Protein AF-A0A7Y7UK75-F1 (afdb_monomer_lite)

Sequence (132 aa):
MENNIIELFKKRNNQVISIYQVSKNYINKSDEIFKEFFELKRKDFGENSFKIGLKDKINTYKKIHNEIDFIFNICEKNKKLTINPRYLYLKDSILEKSSKIGNRIEIYNKIKKEYKLYKKIANFSIIGFFYE

Secondary structure (DSSP, 8-state):
-HHHHHHHHHHHHHHHHHHHHHHTTTSTTHHHHHHHHHHHHHHHHHHHHTT--HHHHHHHHHHHHHHHHHHHHHHTT-HHHHT-HHHHHHHHHHHHHHHHHHHHHHHHHHHHHHHHHHHHHHHHHHHHHH--

Foldseek 3Di:
DQVVLLVLLVVLLVLVVVLLVLCVVQDPPSCVLCVVSVVLVVVSVVCVVVVHTNVVCVVSSVSNVVSVVSSVVRQVVGPVSCPDPSNVVSVVVSVVSVVVSVVVVVVVVVVVVVVVVVVVVVVVVVVVVVVD

Structure (mmCIF, N/CA/C/O backbone):
data_AF-A0A7Y7UK75-F1
#
_entry.id   AF-A0A7Y7UK75-F1
#
loop_
_atom_site.group_PDB
_atom_site.id
_atom_site.type_symbol
_atom_site.label_atom_id
_atom_site.label_alt_id
_atom_site.label_comp_id
_atom_site.label_asym_id
_atom_site.label_entity_id
_atom_site.label_seq_id
_atom_site.pdbx_PDB_ins_code
_atom_site.Cartn_x
_atom_site.Cartn_y
_atom_site.Cartn_z
_atom_site.occupancy
_atom_site.B_iso_or_equiv
_atom_site.auth_seq_id
_atom_site.auth_comp_id
_atom_site.auth_asym_id
_atom_site.auth_atom_id
_atom_site.pdbx_PDB_model_num
ATOM 1 N N . MET A 1 1 ? 1.869 0.764 -18.965 1.00 83.88 1 MET A N 1
ATOM 2 C CA . MET A 1 1 ? 2.044 -0.217 -17.866 1.00 83.88 1 MET A CA 1
ATOM 3 C C . MET A 1 1 ? 2.306 0.461 -16.525 1.00 83.88 1 MET A C 1
ATOM 5 O O . MET A 1 1 ? 1.575 0.185 -15.584 1.00 83.88 1 MET A O 1
ATOM 9 N N . GLU A 1 2 ? 3.283 1.369 -16.435 1.00 87.31 2 GLU A N 1
ATOM 10 C CA . GLU A 1 2 ? 3.613 2.086 -15.189 1.00 87.31 2 GLU A CA 1
ATOM 11 C C . GLU A 1 2 ? 2.426 2.855 -14.589 1.00 87.31 2 GLU A C 1
ATOM 13 O O . GLU A 1 2 ? 2.140 2.702 -13.405 1.00 87.31 2 GLU A O 1
ATOM 18 N N . ASN A 1 3 ? 1.663 3.581 -15.414 1.00 88.44 3 ASN A N 1
ATOM 19 C CA . ASN A 1 3 ? 0.461 4.299 -14.965 1.00 88.44 3 ASN A CA 1
ATOM 20 C C . ASN A 1 3 ? -0.573 3.377 -14.305 1.00 88.44 3 ASN A C 1
ATOM 22 O O . ASN A 1 3 ? -1.188 3.761 -13.317 1.00 88.44 3 ASN A O 1
ATOM 26 N N . ASN A 1 4 ? -0.718 2.137 -14.785 1.00 90.50 4 ASN A N 1
ATOM 27 C CA . ASN A 1 4 ? -1.642 1.173 -14.182 1.00 90.50 4 ASN A CA 1
ATOM 28 C C . ASN A 1 4 ? -1.166 0.747 -12.786 1.00 90.50 4 ASN A C 1
ATOM 30 O O . ASN A 1 4 ? -1.984 0.559 -11.891 1.00 90.50 4 ASN A O 1
ATOM 34 N N . ILE A 1 5 ? 0.150 0.605 -12.593 1.00 92.44 5 ILE A N 1
ATOM 35 C CA . ILE A 1 5 ? 0.745 0.288 -11.287 1.00 92.44 5 ILE A CA 1
ATOM 36 C C . ILE A 1 5 ? 0.530 1.461 -10.323 1.00 92.44 5 ILE A C 1
ATOM 38 O O . ILE A 1 5 ? 0.077 1.255 -9.200 1.00 92.44 5 ILE A O 1
ATOM 42 N N . ILE A 1 6 ? 0.786 2.688 -10.782 1.00 92.00 6 ILE A N 1
ATOM 43 C CA . ILE A 1 6 ? 0.565 3.920 -10.010 1.00 92.00 6 ILE A CA 1
ATOM 44 C C . ILE A 1 6 ? -0.910 4.050 -9.597 1.00 92.00 6 ILE A C 1
ATOM 46 O O . ILE A 1 6 ? -1.208 4.309 -8.434 1.00 92.00 6 ILE A O 1
ATOM 50 N N . GLU A 1 7 ? -1.848 3.815 -10.515 1.00 92.25 7 GLU A N 1
ATOM 51 C CA . GLU A 1 7 ? -3.284 3.855 -10.213 1.00 92.25 7 GLU A CA 1
ATOM 52 C C . GLU A 1 7 ? -3.703 2.799 -9.181 1.00 92.25 7 GLU A C 1
ATOM 54 O O . GLU A 1 7 ? -4.516 3.080 -8.298 1.00 92.25 7 GLU A O 1
ATOM 59 N N . LEU A 1 8 ? -3.121 1.596 -9.225 1.00 94.00 8 LEU A N 1
ATOM 60 C CA . LEU A 1 8 ? -3.364 0.581 -8.198 1.00 94.00 8 LEU A CA 1
ATOM 61 C C . LEU A 1 8 ? -2.857 1.032 -6.821 1.00 94.00 8 LEU A C 1
ATOM 63 O O . LEU A 1 8 ? -3.585 0.881 -5.836 1.00 94.00 8 LEU A O 1
ATOM 67 N N . PHE A 1 9 ? -1.663 1.634 -6.750 1.00 94.31 9 PHE A N 1
ATOM 68 C CA . PHE A 1 9 ? -1.143 2.220 -5.511 1.00 94.31 9 PHE A CA 1
ATOM 69 C C . PHE A 1 9 ? -2.079 3.295 -4.959 1.00 94.31 9 PHE A C 1
ATOM 71 O O . PHE A 1 9 ? -2.446 3.226 -3.787 1.00 94.31 9 PHE A O 1
ATOM 78 N N . LYS A 1 10 ? -2.538 4.235 -5.792 1.00 92.69 10 LYS A N 1
ATOM 79 C CA . LYS A 1 10 ? -3.480 5.286 -5.369 1.00 92.69 10 LYS A CA 1
ATOM 80 C C . LYS A 1 10 ? -4.772 4.703 -4.809 1.00 92.69 10 LYS A C 1
ATOM 82 O O . LYS A 1 10 ? -5.191 5.073 -3.712 1.00 92.69 10 LYS A O 1
ATOM 87 N N . LYS A 1 11 ? -5.389 3.762 -5.534 1.00 93.88 11 LYS A N 1
ATOM 88 C CA . LYS A 1 11 ? -6.631 3.103 -5.104 1.00 93.88 11 LYS A CA 1
ATOM 89 C C . LYS A 1 11 ? -6.457 2.422 -3.749 1.00 93.88 11 LYS A C 1
ATOM 91 O O . LYS A 1 11 ? -7.281 2.636 -2.867 1.00 93.88 11 LYS A O 1
ATOM 96 N N . ARG A 1 12 ? -5.376 1.660 -3.561 1.00 95.81 12 ARG A N 1
ATOM 97 C CA . ARG A 1 12 ? -5.062 1.003 -2.285 1.00 95.81 12 ARG A CA 1
ATOM 98 C C . ARG A 1 12 ? -4.827 2.019 -1.165 1.00 95.81 12 ARG A C 1
ATOM 100 O O . ARG A 1 12 ? -5.476 1.946 -0.128 1.00 95.81 12 ARG A O 1
ATOM 107 N N . ASN A 1 13 ? -3.929 2.979 -1.373 1.00 94.50 13 ASN A N 1
ATOM 108 C CA . ASN A 1 13 ? -3.525 3.947 -0.350 1.00 94.50 13 ASN A CA 1
ATOM 109 C C . ASN A 1 13 ? -4.706 4.833 0.090 1.00 94.50 13 ASN A C 1
ATOM 111 O O . ASN A 1 13 ? -4.788 5.253 1.241 1.00 94.50 13 ASN A O 1
ATOM 115 N N . ASN A 1 14 ? -5.666 5.108 -0.794 1.00 93.31 14 ASN A N 1
ATOM 116 C CA . ASN A 1 14 ? -6.872 5.845 -0.421 1.00 93.31 14 ASN A CA 1
ATOM 117 C C . ASN A 1 14 ? -7.776 5.074 0.546 1.00 93.31 14 ASN A C 1
ATOM 119 O O . ASN A 1 14 ? -8.358 5.693 1.433 1.00 93.31 14 ASN A O 1
ATOM 123 N N . GLN A 1 15 ? -7.836 3.746 0.445 1.00 94.19 15 GLN A N 1
ATOM 124 C CA . GLN A 1 15 ? -8.656 2.920 1.336 1.00 94.19 15 GLN A CA 1
ATOM 125 C C . GLN A 1 15 ? -8.108 2.834 2.765 1.00 94.19 15 GLN A C 1
ATOM 127 O O . GLN A 1 15 ? -8.869 2.596 3.697 1.00 94.19 15 GLN A O 1
ATOM 132 N N . VAL A 1 16 ? -6.816 3.096 2.973 1.00 94.62 16 VAL A N 1
ATOM 133 C CA . VAL A 1 16 ? -6.209 3.120 4.317 1.00 94.62 16 VAL A CA 1
ATOM 134 C C . VAL A 1 16 ? -6.800 4.243 5.184 1.00 94.62 16 VAL A C 1
ATOM 136 O O . VAL A 1 16 ? -6.906 4.094 6.397 1.00 94.62 16 VAL A O 1
ATOM 139 N N . ILE A 1 17 ? -7.296 5.332 4.579 1.00 94.25 17 ILE A N 1
ATOM 140 C CA . ILE A 1 17 ? -8.052 6.361 5.319 1.00 94.25 17 ILE A CA 1
ATOM 141 C C . ILE A 1 17 ? -9.326 5.765 5.928 1.00 94.25 17 ILE A C 1
ATOM 143 O O . ILE A 1 17 ? -9.70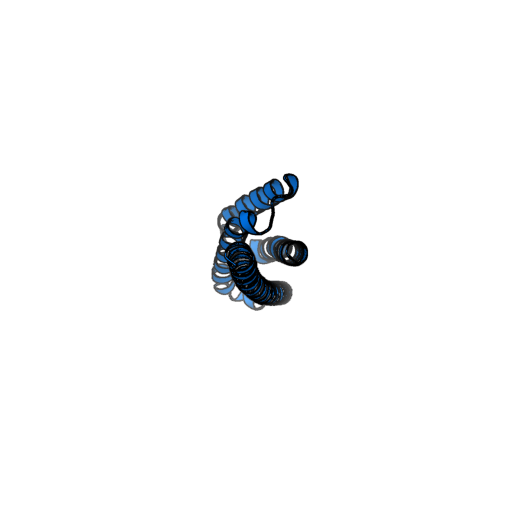4 6.100 7.048 1.00 94.25 17 ILE A O 1
ATOM 147 N N . SER A 1 18 ? -9.994 4.867 5.207 1.00 95.12 18 SER A N 1
ATOM 148 C CA . SER A 1 18 ? -11.180 4.186 5.721 1.00 95.12 18 SER A CA 1
ATOM 149 C C . SER A 1 18 ? -10.830 3.265 6.890 1.00 95.12 18 SER A C 1
ATOM 151 O O . SER A 1 18 ? -11.612 3.189 7.833 1.00 95.12 18 SER A O 1
ATOM 153 N N . ILE A 1 19 ? -9.647 2.633 6.876 1.00 96.25 19 ILE A N 1
ATOM 154 C CA . ILE A 1 19 ? -9.146 1.863 8.025 1.00 96.25 19 ILE A CA 1
ATOM 155 C C . ILE A 1 19 ? -9.024 2.770 9.248 1.00 96.25 19 ILE A C 1
ATOM 157 O O . ILE A 1 19 ? -9.608 2.438 10.272 1.00 96.25 19 ILE A O 1
ATOM 161 N N . TYR A 1 20 ? -8.382 3.938 9.122 1.00 96.25 20 TYR A N 1
ATOM 162 C CA . TYR A 1 20 ? -8.280 4.916 10.214 1.00 96.25 20 TYR A CA 1
ATOM 163 C C . TYR A 1 20 ? -9.653 5.266 10.808 1.00 96.25 20 TYR A C 1
ATOM 165 O O . TYR A 1 20 ? -9.847 5.220 12.021 1.00 96.25 20 TYR A O 1
ATOM 173 N N . GLN A 1 21 ? -10.645 5.560 9.961 1.00 95.25 21 GLN A N 1
ATOM 174 C CA . GLN A 1 21 ? -11.983 5.928 10.437 1.00 95.25 21 GLN A CA 1
ATOM 175 C C . GLN A 1 21 ? -12.687 4.794 11.185 1.00 95.25 21 GLN A C 1
ATOM 177 O O . GLN A 1 21 ? -13.406 5.053 12.149 1.00 95.25 21 GLN A O 1
ATOM 182 N N . VAL A 1 22 ? -12.492 3.551 10.746 1.00 95.12 22 VAL A N 1
ATOM 183 C CA . VAL A 1 22 ? -13.088 2.377 11.393 1.00 95.12 22 VAL A CA 1
ATOM 184 C C . VAL A 1 22 ? -12.318 1.995 12.657 1.00 95.12 22 VAL A C 1
ATOM 186 O O . VAL A 1 22 ? -12.934 1.522 13.606 1.00 95.12 22 VAL A O 1
ATOM 189 N N . SER A 1 23 ? -11.007 2.231 12.714 1.00 94.50 23 SER A N 1
ATOM 190 C CA . SER A 1 23 ? -10.152 1.821 13.830 1.00 94.50 23 SER A CA 1
ATOM 191 C C . SER A 1 23 ? -10.040 2.854 14.952 1.00 94.50 23 SER A C 1
ATOM 193 O O . SER A 1 23 ? -9.723 2.469 16.077 1.00 94.50 23 SER A O 1
ATOM 195 N N . LYS A 1 24 ? -10.316 4.143 14.697 1.00 93.50 24 LYS A N 1
ATOM 196 C CA . LYS A 1 24 ? -10.048 5.241 15.650 1.00 93.50 24 LYS A CA 1
ATOM 197 C C . LYS A 1 24 ? -10.700 5.085 17.026 1.00 93.50 24 LYS A C 1
ATOM 199 O O . LYS A 1 24 ? -10.119 5.485 18.024 1.00 93.50 24 LYS A O 1
ATOM 204 N N . ASN A 1 25 ? -11.877 4.459 17.084 1.00 91.50 25 ASN A N 1
ATOM 205 C CA . ASN A 1 25 ? -12.608 4.226 18.336 1.00 91.50 25 ASN A CA 1
ATOM 206 C C . ASN A 1 25 ? -12.157 2.950 19.071 1.00 91.50 25 ASN A C 1
ATOM 208 O O . ASN A 1 25 ? -12.604 2.687 20.184 1.00 91.50 25 ASN A O 1
ATOM 212 N N . TYR A 1 26 ? -11.316 2.131 18.438 1.00 91.06 26 TYR A N 1
ATOM 213 C CA . TYR A 1 26 ? -10.834 0.860 18.976 1.00 91.06 26 TYR A CA 1
ATOM 214 C C . TYR A 1 26 ? -9.363 0.930 19.392 1.00 91.06 26 TYR A C 1
ATOM 216 O O . TYR A 1 26 ? -8.921 0.137 20.222 1.00 91.06 26 TYR A O 1
ATOM 224 N N . ILE A 1 27 ? -8.592 1.847 18.810 1.00 91.56 27 ILE A N 1
ATOM 225 C CA . ILE A 1 27 ? -7.146 1.928 18.996 1.00 91.56 27 ILE A CA 1
ATOM 226 C C . ILE A 1 27 ? -6.790 3.250 19.679 1.00 91.56 27 ILE A C 1
ATOM 228 O O . ILE A 1 27 ? -7.041 4.335 19.150 1.00 91.56 27 ILE A O 1
ATOM 232 N N . ASN A 1 28 ? -6.149 3.155 20.843 1.00 89.00 28 ASN A N 1
ATOM 233 C CA . ASN A 1 28 ? -5.598 4.317 21.536 1.00 89.00 28 ASN A CA 1
ATOM 234 C C . ASN A 1 28 ? -4.475 4.939 20.700 1.00 89.00 28 ASN A C 1
ATOM 236 O O . ASN A 1 28 ? -3.703 4.210 20.081 1.00 89.00 28 ASN A O 1
ATOM 240 N N . LYS A 1 29 ? -4.356 6.274 20.715 1.00 91.31 29 LYS A N 1
ATOM 241 C CA . LYS A 1 29 ? -3.322 7.008 19.958 1.00 91.31 29 LYS A CA 1
ATOM 242 C C . LYS A 1 29 ? -3.368 6.731 18.446 1.00 91.31 29 LYS A C 1
ATOM 244 O O . LYS A 1 29 ? -2.337 6.712 17.779 1.00 91.31 29 LYS A O 1
ATOM 249 N N . SER A 1 30 ? -4.569 6.543 17.891 1.00 89.69 30 SER A N 1
ATOM 2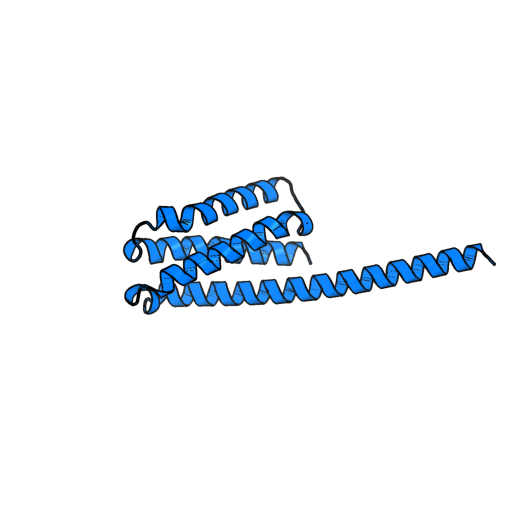50 C CA . SER A 1 30 ? -4.756 6.315 16.450 1.00 89.69 30 SER A CA 1
ATOM 251 C C . SER A 1 30 ? -4.097 7.392 15.582 1.00 89.69 30 SER A C 1
ATOM 253 O O . SER A 1 30 ? -3.525 7.071 14.548 1.00 89.69 30 SER A O 1
ATOM 255 N N . ASP A 1 31 ? -4.099 8.652 16.013 1.00 92.50 31 ASP A N 1
ATOM 256 C CA . ASP A 1 31 ? -3.441 9.728 15.264 1.00 92.50 31 ASP A CA 1
ATOM 257 C C . ASP A 1 31 ? -1.916 9.559 15.199 1.00 92.50 31 ASP A C 1
ATOM 259 O O . ASP A 1 31 ? -1.321 9.799 14.151 1.00 92.50 31 ASP A O 1
ATOM 263 N N . GLU A 1 32 ? -1.284 9.090 16.282 1.00 94.50 32 GLU A N 1
ATOM 264 C CA . GLU A 1 32 ? 0.159 8.809 16.318 1.00 94.50 32 GLU A CA 1
ATOM 265 C C . GLU A 1 32 ? 0.502 7.640 15.387 1.00 94.50 32 GLU A C 1
ATOM 267 O O . GLU A 1 32 ? 1.460 7.714 14.622 1.00 94.50 32 GLU A O 1
ATOM 272 N N . ILE A 1 33 ? -0.322 6.588 15.402 1.00 94.12 33 ILE A N 1
ATOM 273 C CA . ILE A 1 33 ? -0.111 5.368 14.610 1.00 94.12 33 ILE A CA 1
ATOM 274 C C . ILE A 1 33 ? -0.197 5.645 13.106 1.00 94.12 33 ILE A C 1
ATOM 276 O O . ILE A 1 33 ? 0.547 5.058 12.329 1.00 94.12 33 ILE A O 1
ATOM 280 N N . PHE A 1 34 ? -1.091 6.540 12.682 1.00 96.62 34 PHE A N 1
ATOM 281 C CA . PHE A 1 34 ? -1.297 6.848 11.263 1.00 96.62 34 PHE A CA 1
ATOM 282 C C . PHE A 1 34 ? -0.488 8.055 10.774 1.00 96.62 34 PHE A C 1
ATOM 284 O O . PHE A 1 34 ? -0.546 8.384 9.586 1.00 96.62 34 PHE A O 1
ATOM 291 N N . LYS A 1 35 ? 0.269 8.719 11.655 1.00 96.62 35 LYS A N 1
ATOM 292 C CA . LYS A 1 35 ? 0.995 9.953 11.336 1.00 96.62 35 LYS A CA 1
ATOM 293 C C . LYS A 1 35 ? 1.939 9.775 10.146 1.00 96.62 35 LYS A C 1
ATOM 295 O O . LYS A 1 35 ? 1.803 10.498 9.160 1.00 96.62 35 LYS A O 1
ATOM 300 N N . GLU A 1 36 ? 2.834 8.790 10.212 1.00 97.00 36 GLU A N 1
ATOM 301 C CA . GLU A 1 36 ? 3.813 8.524 9.147 1.00 97.00 36 GLU A CA 1
ATOM 302 C C . GLU A 1 36 ? 3.111 8.181 7.827 1.00 97.00 36 GLU A C 1
ATOM 304 O O . GLU A 1 36 ? 3.451 8.711 6.769 1.00 97.00 36 GLU A O 1
ATOM 309 N N . PHE A 1 37 ? 2.048 7.373 7.881 1.00 97.00 37 PHE A N 1
ATOM 310 C CA . PHE A 1 37 ? 1.244 7.070 6.700 1.00 97.00 37 PHE A CA 1
ATOM 311 C C . PHE A 1 37 ? 0.678 8.343 6.043 1.00 97.00 37 PHE A C 1
ATOM 313 O O . PHE A 1 37 ? 0.736 8.490 4.817 1.00 97.00 37 PHE A O 1
ATOM 320 N N . PHE A 1 38 ? 0.144 9.283 6.828 1.00 96.38 38 PHE A N 1
ATOM 321 C CA . PHE A 1 38 ? -0.379 10.541 6.295 1.00 96.38 38 PHE A CA 1
ATOM 322 C C . PHE A 1 38 ? 0.720 11.448 5.732 1.00 96.38 38 PHE A C 1
ATOM 324 O O . PHE A 1 38 ? 0.502 12.081 4.695 1.00 96.38 38 PHE A O 1
ATOM 331 N N . GLU A 1 39 ? 1.897 11.493 6.353 1.00 96.38 39 GLU A N 1
ATOM 332 C CA . GLU A 1 39 ? 3.054 12.235 5.838 1.00 96.38 39 GLU A CA 1
ATOM 333 C C . GLU A 1 39 ? 3.536 11.663 4.497 1.00 96.38 39 GLU A C 1
ATOM 335 O O . GLU A 1 39 ? 3.663 12.397 3.510 1.00 96.38 39 GLU A O 1
ATOM 340 N N . LEU A 1 40 ? 3.677 10.340 4.398 1.00 95.69 40 LEU A N 1
ATOM 341 C CA . LEU A 1 40 ? 4.020 9.656 3.151 1.00 95.69 40 LEU A CA 1
ATOM 342 C C . LEU A 1 40 ? 2.957 9.854 2.066 1.00 95.69 40 LEU A C 1
ATOM 344 O O . LEU A 1 40 ? 3.292 10.011 0.891 1.00 95.69 40 LEU A O 1
ATOM 348 N N . LYS A 1 41 ? 1.674 9.898 2.437 1.00 93.81 41 LYS A N 1
ATOM 349 C CA . LYS A 1 41 ? 0.584 10.184 1.499 1.00 93.81 41 LYS A CA 1
ATOM 350 C C . LYS A 1 41 ? 0.656 11.609 0.946 1.00 93.81 41 LYS A C 1
ATOM 352 O O . LYS A 1 41 ? 0.435 11.805 -0.249 1.00 93.81 41 LYS A O 1
ATOM 357 N N . ARG A 1 42 ? 0.980 12.603 1.780 1.00 92.56 42 ARG A N 1
ATOM 358 C CA . ARG A 1 42 ? 1.218 13.985 1.321 1.00 92.56 42 ARG A CA 1
ATOM 359 C C . ARG A 1 42 ? 2.397 14.044 0.355 1.00 92.56 42 ARG A C 1
ATOM 361 O O . ARG A 1 42 ? 2.310 14.720 -0.668 1.00 92.56 42 ARG A O 1
ATOM 368 N N . LYS A 1 43 ? 3.461 13.290 0.639 1.00 91.56 43 LYS A N 1
ATOM 369 C CA . LYS A 1 43 ? 4.611 13.169 -0.258 1.00 91.56 43 LYS A CA 1
ATOM 370 C C . LYS A 1 43 ? 4.229 12.563 -1.613 1.00 91.56 43 LYS A C 1
ATOM 372 O O . LYS A 1 43 ? 4.543 13.163 -2.636 1.00 91.56 43 LYS A O 1
ATOM 377 N N . ASP A 1 44 ? 3.504 11.440 -1.636 1.00 89.62 44 ASP A N 1
ATOM 378 C CA . ASP A 1 44 ? 3.006 10.824 -2.883 1.00 89.62 44 ASP A CA 1
ATOM 379 C C . ASP A 1 44 ? 2.116 11.793 -3.679 1.00 89.62 44 ASP A C 1
ATOM 381 O O . ASP A 1 44 ? 2.233 11.894 -4.901 1.00 89.62 44 ASP A O 1
ATOM 385 N N . PHE A 1 45 ? 1.258 12.567 -3.007 1.00 87.25 45 PHE A N 1
ATOM 386 C CA . PHE A 1 45 ? 0.467 13.605 -3.670 1.00 87.25 45 PHE A CA 1
ATOM 387 C C . PHE A 1 45 ? 1.354 14.657 -4.353 1.00 87.25 45 PHE A C 1
ATOM 389 O O . PHE A 1 45 ? 1.146 14.951 -5.530 1.00 87.25 45 PHE A O 1
ATOM 396 N N . GLY A 1 46 ? 2.385 15.156 -3.664 1.00 84.19 46 GLY A N 1
ATOM 397 C CA . GLY A 1 46 ? 3.367 16.074 -4.248 1.00 84.19 46 GLY A CA 1
ATOM 398 C C . GLY A 1 46 ? 4.086 15.473 -5.459 1.00 84.19 46 GLY A C 1
ATOM 399 O O . GLY A 1 46 ? 4.148 16.095 -6.515 1.00 84.19 46 GLY A O 1
ATOM 400 N N . GLU A 1 47 ? 4.554 14.227 -5.356 1.00 81.94 47 GLU A N 1
ATOM 401 C CA . GLU A 1 47 ? 5.221 13.511 -6.454 1.00 81.94 47 GLU A CA 1
ATOM 402 C C . GLU A 1 47 ? 4.296 13.305 -7.674 1.00 81.94 47 GLU A C 1
ATOM 404 O O . GLU A 1 47 ? 4.748 13.253 -8.823 1.00 81.94 47 GLU A O 1
ATOM 409 N N . ASN A 1 48 ? 2.983 13.190 -7.461 1.00 76.19 48 ASN A N 1
ATOM 410 C CA . ASN A 1 48 ? 1.997 13.124 -8.540 1.00 76.19 48 ASN A CA 1
ATOM 411 C C . ASN A 1 48 ? 1.858 14.452 -9.295 1.00 76.19 48 ASN A C 1
ATOM 413 O O . ASN A 1 48 ? 1.771 14.421 -10.525 1.00 76.19 48 ASN A O 1
ATOM 417 N N . SER A 1 49 ? 1.917 15.591 -8.605 1.00 73.31 49 SER A N 1
ATOM 418 C CA . SER A 1 49 ? 1.834 16.923 -9.224 1.00 73.31 49 SER A CA 1
ATOM 419 C C . SER A 1 49 ? 2.981 17.202 -10.201 1.00 73.31 49 SER A C 1
ATOM 421 O O . SER A 1 49 ? 2.778 17.853 -11.221 1.00 73.31 49 SER A O 1
ATOM 423 N N . PHE A 1 50 ? 4.165 16.635 -9.955 1.00 72.81 50 PHE A N 1
ATOM 424 C CA . PHE A 1 50 ? 5.345 16.791 -10.817 1.00 72.81 50 PHE A CA 1
ATOM 425 C C . PHE A 1 50 ? 5.438 15.758 -11.957 1.00 72.81 50 PHE A C 1
ATOM 427 O O . PHE A 1 50 ? 6.474 15.660 -12.609 1.00 72.81 50 PHE A O 1
ATOM 434 N N . LYS A 1 51 ? 4.383 14.959 -12.206 1.00 71.88 51 LYS A N 1
ATOM 435 C CA . LYS A 1 51 ? 4.368 13.869 -13.211 1.00 71.88 51 LYS A CA 1
ATOM 436 C C . LYS A 1 51 ? 5.555 12.898 -13.088 1.00 71.88 51 LYS A C 1
ATOM 438 O O . LYS A 1 51 ? 6.002 12.315 -14.073 1.00 71.88 51 LYS A O 1
ATOM 443 N N . ILE A 1 52 ? 6.036 12.692 -11.865 1.00 76.25 52 ILE A N 1
ATOM 444 C CA . ILE A 1 52 ? 7.165 11.808 -11.580 1.00 76.25 52 ILE A CA 1
ATOM 445 C C . ILE A 1 52 ? 6.786 10.351 -11.914 1.00 76.25 52 ILE A C 1
ATOM 447 O O . ILE A 1 52 ? 5.675 9.898 -11.599 1.00 76.25 52 ILE A O 1
ATOM 451 N N . GLY A 1 53 ? 7.702 9.630 -12.569 1.00 81.75 53 GLY A N 1
ATOM 452 C CA . GLY A 1 53 ? 7.499 8.261 -13.053 1.00 81.75 53 GLY A CA 1
ATOM 453 C C . GLY A 1 53 ? 7.520 7.199 -11.948 1.00 81.75 53 GLY A C 1
ATOM 454 O O . GLY A 1 53 ? 7.848 7.467 -10.790 1.00 81.75 53 GLY A O 1
ATOM 455 N N . LEU A 1 54 ? 7.197 5.947 -12.301 1.00 83.88 54 LEU A N 1
ATOM 456 C CA . LEU A 1 54 ? 7.122 4.844 -11.330 1.00 83.88 54 LEU A CA 1
ATOM 457 C C . LEU A 1 54 ? 8.463 4.589 -10.627 1.00 83.88 54 LEU A C 1
ATOM 459 O O . LEU A 1 54 ? 8.484 4.256 -9.443 1.00 83.88 54 LEU A O 1
ATOM 463 N N . LYS A 1 55 ? 9.576 4.744 -11.354 1.00 84.88 55 LYS A N 1
ATOM 464 C CA . LYS A 1 55 ? 10.932 4.507 -10.837 1.00 84.88 55 LYS A CA 1
ATOM 465 C C . LYS A 1 55 ? 11.235 5.361 -9.606 1.00 84.88 55 LYS A C 1
ATOM 467 O O . LYS A 1 55 ? 11.841 4.860 -8.668 1.00 84.88 55 LYS A O 1
ATOM 472 N N . ASP A 1 56 ? 10.803 6.611 -9.610 1.00 83.06 56 ASP A N 1
ATOM 473 C CA . ASP A 1 56 ? 11.132 7.564 -8.553 1.00 83.06 56 ASP A CA 1
ATOM 474 C C . ASP A 1 56 ? 10.147 7.443 -7.376 1.00 83.06 56 ASP A C 1
ATOM 476 O O . ASP A 1 56 ? 10.536 7.554 -6.214 1.00 83.06 56 ASP A O 1
ATOM 480 N N . LYS A 1 57 ? 8.887 7.081 -7.660 1.00 89.00 57 LYS A N 1
ATOM 481 C CA . LYS A 1 57 ? 7.840 6.833 -6.649 1.00 89.00 57 LYS A CA 1
ATOM 482 C C . LYS A 1 57 ? 8.002 5.520 -5.893 1.00 89.00 57 LYS A C 1
ATOM 484 O O . LYS A 1 57 ? 7.439 5.356 -4.811 1.00 89.00 57 LYS A O 1
ATOM 489 N N . ILE A 1 58 ? 8.770 4.568 -6.430 1.00 89.38 58 ILE A N 1
ATOM 490 C CA . ILE A 1 58 ? 8.863 3.212 -5.870 1.00 89.38 58 ILE A CA 1
ATOM 491 C C . ILE A 1 58 ? 9.327 3.206 -4.410 1.00 89.38 58 ILE A C 1
ATOM 493 O O . ILE A 1 58 ? 8.867 2.386 -3.620 1.00 89.38 58 ILE A O 1
ATOM 497 N N . ASN A 1 59 ? 10.206 4.137 -4.037 1.00 91.19 59 ASN A N 1
ATOM 498 C CA . ASN A 1 59 ? 10.715 4.241 -2.674 1.00 91.19 59 ASN A CA 1
ATOM 499 C C . ASN A 1 59 ? 9.622 4.723 -1.718 1.00 91.19 59 ASN A C 1
ATOM 501 O O . ASN A 1 59 ? 9.431 4.124 -0.661 1.00 91.19 59 ASN A O 1
ATOM 505 N N . THR A 1 60 ? 8.870 5.753 -2.109 1.00 93.44 60 THR A N 1
ATOM 506 C CA . THR A 1 60 ? 7.715 6.242 -1.348 1.00 93.44 60 THR A CA 1
ATOM 507 C C . THR A 1 60 ? 6.654 5.142 -1.224 1.00 93.44 60 THR A C 1
ATOM 509 O O . THR A 1 60 ? 6.172 4.872 -0.127 1.00 93.44 60 THR A O 1
ATOM 512 N N . TYR A 1 61 ? 6.372 4.397 -2.296 1.00 94.31 61 TYR A N 1
ATOM 513 C CA . TYR A 1 61 ? 5.423 3.279 -2.265 1.00 94.31 61 TYR A CA 1
ATOM 514 C C . TYR A 1 61 ? 5.837 2.100 -1.387 1.00 94.31 61 TYR A C 1
ATOM 516 O O . TYR A 1 61 ? 4.972 1.513 -0.734 1.00 94.31 61 TYR A O 1
ATOM 524 N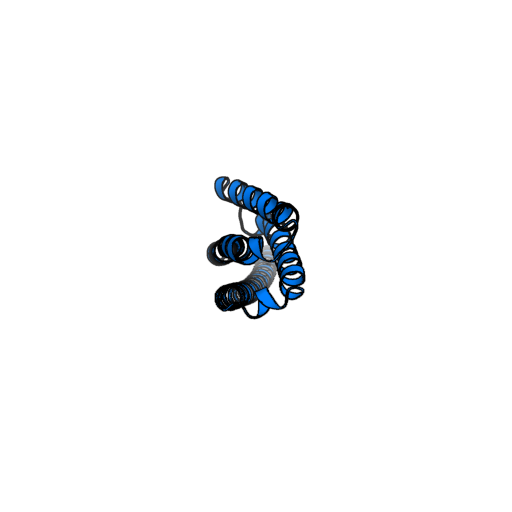 N . LYS A 1 62 ? 7.131 1.768 -1.333 1.00 94.50 62 LYS A N 1
ATOM 525 C CA . LYS A 1 62 ? 7.656 0.765 -0.396 1.00 94.50 62 LYS A CA 1
ATOM 526 C C . LYS A 1 62 ? 7.462 1.200 1.053 1.00 94.50 62 LYS A C 1
ATOM 528 O O . LYS A 1 62 ? 6.969 0.414 1.849 1.00 94.50 62 LYS A O 1
ATOM 533 N N . LYS A 1 63 ? 7.776 2.459 1.377 1.00 96.56 63 LYS A N 1
ATOM 534 C CA . LYS A 1 63 ? 7.545 3.002 2.725 1.00 96.56 63 LYS A CA 1
ATOM 535 C C . LYS A 1 63 ? 6.067 2.954 3.105 1.00 96.56 63 LYS A C 1
ATOM 537 O O . LYS A 1 63 ? 5.733 2.445 4.163 1.00 96.56 63 LYS A O 1
ATOM 542 N N . ILE A 1 64 ? 5.181 3.379 2.200 1.00 96.56 64 ILE A N 1
ATOM 543 C CA . ILE A 1 64 ? 3.731 3.296 2.427 1.00 96.56 64 ILE A CA 1
ATOM 544 C C . ILE A 1 64 ? 3.286 1.848 2.656 1.00 96.56 64 ILE A C 1
ATOM 546 O O . ILE A 1 64 ? 2.423 1.606 3.488 1.00 96.56 64 ILE A O 1
ATOM 550 N N . HIS A 1 65 ? 3.839 0.882 1.918 1.00 96.19 65 HIS A N 1
ATOM 551 C CA . HIS A 1 65 ? 3.500 -0.524 2.126 1.00 96.19 65 HIS A CA 1
ATOM 552 C C . HIS A 1 65 ? 3.888 -1.007 3.526 1.00 96.19 65 HIS A C 1
ATOM 554 O O . HIS A 1 65 ? 3.040 -1.586 4.198 1.00 96.19 65 HIS A O 1
ATOM 560 N N . ASN A 1 66 ? 5.106 -0.701 3.974 1.00 96.56 66 ASN A N 1
ATOM 561 C CA . ASN A 1 66 ? 5.567 -1.058 5.314 1.00 96.56 66 ASN A CA 1
ATOM 562 C C . ASN A 1 66 ? 4.689 -0.421 6.403 1.00 96.56 66 ASN A C 1
ATOM 564 O O . ASN A 1 66 ? 4.354 -1.081 7.382 1.00 96.56 66 ASN A O 1
ATOM 568 N N . GLU A 1 67 ? 4.267 0.832 6.211 1.00 97.31 67 GLU A N 1
ATOM 569 C CA . GLU A 1 67 ? 3.354 1.488 7.152 1.00 97.31 67 GLU A CA 1
ATOM 570 C C . GLU A 1 67 ? 1.962 0.858 7.172 1.00 97.31 67 GLU A C 1
ATOM 572 O O . GLU A 1 67 ? 1.354 0.729 8.231 1.00 97.31 67 GLU A O 1
ATOM 577 N N . ILE A 1 68 ? 1.448 0.408 6.024 1.00 96.94 68 ILE A N 1
ATOM 578 C CA . ILE A 1 68 ? 0.188 -0.348 5.985 1.00 96.94 68 ILE A CA 1
ATOM 579 C C . ILE A 1 68 ? 0.317 -1.639 6.803 1.00 96.94 68 ILE A C 1
ATOM 581 O O . ILE A 1 68 ? -0.585 -1.953 7.580 1.00 96.94 68 ILE A O 1
ATOM 585 N N . ASP A 1 69 ? 1.433 -2.356 6.670 1.00 96.88 69 ASP A N 1
ATOM 586 C CA . ASP A 1 69 ? 1.672 -3.594 7.416 1.00 96.88 69 ASP A CA 1
ATOM 587 C C . ASP A 1 69 ? 1.787 -3.321 8.924 1.00 96.88 69 ASP A C 1
ATOM 589 O O . ASP A 1 69 ? 1.196 -4.035 9.737 1.00 96.88 69 ASP A O 1
ATOM 593 N N . PHE A 1 70 ? 2.478 -2.246 9.312 1.00 97.06 70 PHE A N 1
ATOM 594 C CA . PHE A 1 70 ? 2.543 -1.784 10.699 1.00 97.06 70 PHE A CA 1
ATOM 595 C C . PHE A 1 70 ? 1.153 -1.457 11.269 1.00 97.06 70 PHE A C 1
ATOM 597 O O . PHE A 1 70 ? 0.789 -1.959 12.337 1.00 97.06 70 PHE A O 1
ATOM 604 N N . ILE A 1 71 ? 0.347 -0.680 10.540 1.00 96.56 71 ILE A N 1
ATOM 605 C CA . ILE A 1 71 ? -1.026 -0.327 10.924 1.00 96.56 71 ILE A CA 1
ATOM 606 C C . ILE A 1 71 ? -1.875 -1.586 11.111 1.00 96.56 71 ILE A C 1
ATOM 608 O O . ILE A 1 71 ? -2.581 -1.710 12.116 1.00 96.56 71 ILE A O 1
ATOM 612 N N . PHE A 1 72 ? -1.808 -2.533 10.173 1.00 96.38 72 PHE A N 1
ATOM 613 C CA . PHE A 1 72 ? -2.532 -3.797 10.284 1.00 96.38 72 PHE A CA 1
ATOM 614 C C . PHE A 1 72 ? -2.082 -4.595 11.501 1.00 96.38 72 PHE A C 1
ATOM 616 O O . PHE A 1 72 ? -2.933 -4.993 12.289 1.00 96.38 72 PHE A O 1
ATOM 623 N N . ASN A 1 73 ? -0.780 -4.724 11.747 1.00 96.00 73 ASN A N 1
ATOM 624 C CA . ASN A 1 73 ? -0.267 -5.417 12.930 1.00 96.00 73 ASN A CA 1
ATOM 625 C C . ASN A 1 73 ? -0.785 -4.827 14.248 1.00 96.00 73 ASN A C 1
ATOM 627 O O . ASN A 1 73 ? -0.982 -5.563 15.214 1.00 96.00 73 ASN A O 1
ATOM 631 N N . ILE A 1 74 ? -1.016 -3.515 14.318 1.00 94.94 74 ILE A N 1
ATOM 632 C CA . ILE A 1 74 ? -1.633 -2.896 15.497 1.00 94.94 74 ILE A CA 1
ATOM 633 C C . ILE A 1 74 ? -3.133 -3.181 15.549 1.00 94.94 74 ILE A C 1
ATOM 635 O O . ILE A 1 74 ? -3.641 -3.555 16.606 1.00 94.94 74 ILE A O 1
ATOM 639 N N . CYS A 1 75 ? -3.841 -3.031 14.429 1.00 94.81 75 CYS A N 1
ATOM 640 C CA . CYS A 1 75 ? -5.278 -3.292 14.358 1.00 94.81 75 CYS A CA 1
ATOM 641 C C . CYS A 1 75 ? -5.620 -4.734 14.764 1.00 94.81 75 CYS A C 1
ATOM 643 O O . CYS A 1 75 ? -6.565 -4.948 15.522 1.00 94.81 75 CYS A O 1
ATOM 645 N N . GLU A 1 76 ? -4.812 -5.704 14.334 1.00 94.88 76 GLU A N 1
ATOM 646 C CA . GLU A 1 76 ? -5.005 -7.130 14.618 1.00 94.88 76 GLU A CA 1
ATOM 647 C C . GLU A 1 76 ? -4.883 -7.479 16.108 1.00 94.88 76 GLU A C 1
ATOM 649 O O . GLU A 1 76 ? -5.438 -8.478 16.564 1.00 94.88 76 GLU A O 1
ATOM 654 N N . LYS A 1 77 ? -4.219 -6.636 16.911 1.00 95.19 77 LYS A N 1
ATOM 655 C CA . LYS A 1 77 ? -4.145 -6.825 18.369 1.00 95.19 77 LYS A CA 1
ATOM 656 C C . LYS A 1 77 ? -5.479 -6.539 19.065 1.00 95.19 77 LYS A C 1
ATOM 658 O O . LYS A 1 77 ? -5.678 -6.977 20.199 1.00 95.19 77 LYS A O 1
ATOM 663 N N . ASN A 1 78 ? -6.402 -5.818 18.423 1.00 94.94 78 ASN A N 1
ATOM 664 C CA . ASN A 1 78 ? -7.705 -5.501 18.997 1.00 94.94 78 ASN A CA 1
ATOM 665 C C . ASN A 1 78 ? -8.787 -6.489 18.530 1.00 94.94 78 ASN A C 1
ATOM 667 O O . ASN A 1 78 ? -9.339 -6.362 17.439 1.00 94.94 78 ASN A O 1
ATOM 671 N N . LYS A 1 79 ? -9.183 -7.408 19.420 1.00 94.69 79 LYS A N 1
ATOM 672 C CA . LYS A 1 79 ? -10.206 -8.435 19.141 1.00 94.69 79 LYS A CA 1
ATOM 673 C C . LYS A 1 79 ? -11.568 -7.884 18.696 1.00 94.69 79 LYS A C 1
ATOM 675 O O . LYS A 1 79 ? -12.274 -8.548 17.951 1.00 94.69 79 LYS A O 1
ATOM 680 N N . LYS A 1 80 ? -11.974 -6.697 19.168 1.00 95.06 80 LYS A N 1
ATOM 681 C CA . LYS A 1 80 ? -13.266 -6.093 18.788 1.00 95.06 80 LYS A CA 1
ATOM 682 C C . LYS A 1 80 ? -13.218 -5.509 17.376 1.00 95.06 80 LYS A C 1
ATOM 684 O O . LYS A 1 80 ? -14.233 -5.509 16.685 1.00 95.06 80 LYS A O 1
ATOM 689 N N . LEU A 1 81 ? -12.056 -5.009 16.959 1.00 95.38 81 LEU A N 1
ATOM 690 C CA . LEU A 1 81 ? -11.846 -4.486 15.614 1.00 95.38 81 LEU A CA 1
ATOM 691 C C . LEU A 1 81 ? -11.742 -5.619 14.588 1.00 95.38 81 LEU A C 1
ATOM 693 O O . LEU A 1 81 ? -12.336 -5.515 13.521 1.00 95.38 81 LEU A O 1
ATOM 697 N N . THR A 1 82 ? -11.059 -6.716 14.919 1.00 94.62 82 THR A N 1
ATOM 698 C CA . THR A 1 82 ? -10.861 -7.839 13.985 1.00 94.62 82 THR A CA 1
ATOM 699 C C . THR A 1 82 ? -12.142 -8.592 13.641 1.00 94.62 82 THR A C 1
ATOM 701 O O . THR A 1 82 ? -12.219 -9.181 12.572 1.00 94.62 82 THR A O 1
ATOM 704 N N . ILE A 1 83 ? -13.172 -8.534 14.488 1.00 96.06 83 ILE A N 1
ATOM 705 C CA . ILE A 1 83 ? -14.504 -9.080 14.173 1.00 96.06 83 ILE A CA 1
ATOM 706 C C . ILE A 1 83 ? -15.435 -8.055 13.508 1.00 96.06 83 ILE A C 1
ATOM 708 O O . ILE A 1 83 ? -16.563 -8.390 13.153 1.00 96.06 83 ILE A O 1
ATOM 712 N N . ASN A 1 84 ? -15.010 -6.796 13.356 1.00 96.44 84 ASN A N 1
ATOM 713 C CA . ASN A 1 84 ? -15.835 -5.759 12.748 1.00 96.44 84 ASN A CA 1
ATOM 714 C C . ASN A 1 84 ? -15.961 -6.010 11.227 1.00 96.44 84 ASN A C 1
ATOM 716 O O . ASN A 1 84 ? -14.949 -5.957 10.522 1.00 96.44 84 ASN A O 1
ATOM 720 N N . PRO A 1 85 ? -17.180 -6.195 10.677 1.00 96.69 85 PRO A N 1
ATOM 721 C CA . PRO A 1 85 ? -17.357 -6.525 9.259 1.00 96.69 85 PRO A CA 1
ATOM 722 C C . PRO A 1 85 ? -16.809 -5.464 8.299 1.00 96.69 85 PRO A C 1
ATOM 724 O O . PRO A 1 85 ? -16.289 -5.793 7.235 1.00 96.69 85 PRO A O 1
ATOM 727 N N . ARG A 1 86 ? -16.889 -4.177 8.672 1.00 96.50 86 ARG A N 1
ATOM 728 C CA . ARG A 1 86 ? -16.354 -3.082 7.846 1.00 96.50 86 ARG A CA 1
ATOM 729 C C . ARG A 1 86 ? -14.833 -3.113 7.818 1.00 96.50 86 ARG A C 1
ATOM 731 O O . ARG A 1 86 ? -14.249 -2.877 6.765 1.00 96.50 86 ARG A O 1
ATOM 738 N N . TYR A 1 87 ? -14.201 -3.398 8.957 1.00 96.88 87 TYR A N 1
ATOM 739 C CA . TYR A 1 87 ? -12.750 -3.541 9.031 1.00 96.88 87 TYR A CA 1
ATOM 740 C C . TYR A 1 87 ? -12.271 -4.721 8.180 1.00 96.88 87 TYR A C 1
ATOM 742 O O . TYR A 1 87 ? -11.395 -4.529 7.341 1.00 96.88 87 TYR A O 1
ATOM 750 N N . LEU A 1 88 ? -12.8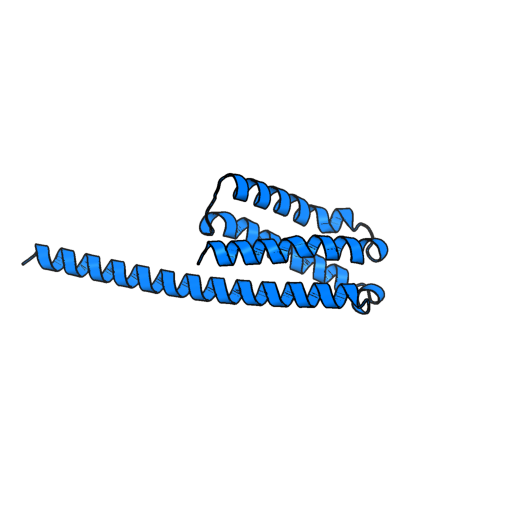95 -5.893 8.336 1.00 96.56 88 LEU A N 1
ATOM 751 C CA . LEU A 1 88 ? -12.569 -7.098 7.566 1.00 96.56 88 LEU A CA 1
ATOM 752 C C . LEU A 1 88 ? -12.672 -6.854 6.059 1.00 96.56 88 LEU A C 1
ATOM 754 O O . LEU A 1 88 ? -11.702 -7.060 5.336 1.00 96.56 88 LEU A O 1
ATOM 758 N N . TYR A 1 89 ? -13.794 -6.291 5.600 1.00 97.62 89 TYR A N 1
ATOM 759 C CA . TYR A 1 89 ? -13.978 -5.949 4.190 1.00 97.62 89 TYR A CA 1
ATOM 760 C C . TYR A 1 89 ? -12.878 -5.017 3.660 1.00 97.62 89 TYR A C 1
ATOM 762 O O . TYR A 1 89 ? -12.329 -5.235 2.578 1.00 97.62 89 TYR A O 1
ATOM 770 N N . LEU A 1 90 ? -12.540 -3.964 4.412 1.00 97.06 90 LEU A N 1
ATOM 771 C CA . LEU A 1 90 ? -11.503 -3.016 4.008 1.00 97.06 90 LEU A CA 1
ATOM 772 C C . LEU A 1 90 ? -10.117 -3.668 3.977 1.00 97.06 90 LEU A C 1
ATOM 774 O O . LEU A 1 90 ? -9.366 -3.428 3.029 1.00 97.06 90 LEU A O 1
ATOM 778 N N . LYS A 1 91 ? -9.793 -4.489 4.982 1.00 96.56 91 LYS A N 1
ATOM 779 C CA . LYS A 1 91 ? -8.543 -5.249 5.072 1.00 96.56 91 LYS A CA 1
ATOM 780 C C . LYS A 1 91 ? -8.388 -6.157 3.856 1.00 96.56 91 LYS A C 1
ATOM 782 O O . LYS A 1 91 ? -7.403 -6.016 3.133 1.00 96.56 91 LYS A O 1
ATOM 787 N N . ASP A 1 92 ? -9.380 -6.993 3.568 1.00 97.12 92 ASP A N 1
ATOM 788 C CA . ASP A 1 92 ? -9.348 -7.930 2.440 1.00 97.12 92 ASP A CA 1
ATOM 789 C C . ASP A 1 92 ? -9.191 -7.192 1.107 1.00 97.12 92 ASP A C 1
ATOM 791 O O . ASP A 1 92 ? -8.318 -7.506 0.298 1.00 97.12 92 ASP A O 1
ATOM 795 N N . SER A 1 93 ? -9.959 -6.118 0.919 1.00 97.12 93 SER A N 1
ATOM 796 C CA . SER A 1 93 ? -9.875 -5.261 -0.266 1.00 97.12 93 SER A CA 1
ATOM 797 C C . SER A 1 93 ? -8.491 -4.611 -0.445 1.00 97.12 93 SER A C 1
ATOM 799 O O . SER A 1 93 ? -8.051 -4.397 -1.582 1.00 97.12 93 SER A O 1
ATOM 801 N N . ILE A 1 94 ? -7.812 -4.236 0.644 1.00 97.12 94 ILE A N 1
ATOM 802 C CA . ILE A 1 94 ? -6.453 -3.673 0.604 1.00 97.12 94 ILE A CA 1
ATOM 803 C C . ILE A 1 94 ? -5.433 -4.770 0.288 1.00 97.12 9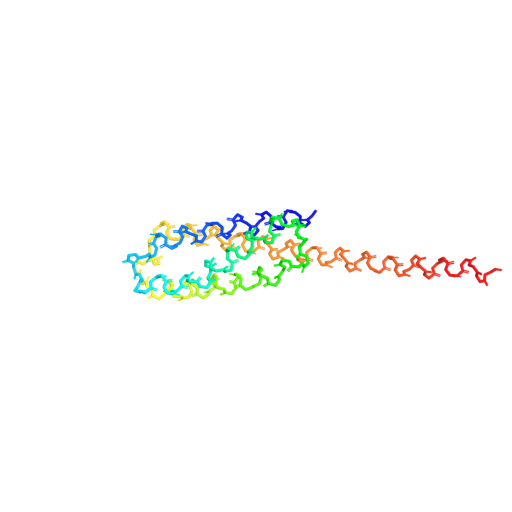4 ILE A C 1
ATOM 805 O O . ILE A 1 94 ? -4.571 -4.549 -0.565 1.00 97.12 94 ILE A O 1
ATOM 809 N N . LEU A 1 95 ? -5.545 -5.944 0.916 1.00 96.12 95 LEU A N 1
ATOM 810 C CA . LEU A 1 95 ? -4.662 -7.091 0.681 1.00 96.12 95 LEU A CA 1
ATOM 811 C C . LEU A 1 95 ? -4.741 -7.573 -0.771 1.00 96.12 95 LEU A C 1
ATOM 813 O O . LEU A 1 95 ? -3.709 -7.754 -1.421 1.00 96.12 95 LEU A O 1
ATOM 817 N N . GLU A 1 96 ? -5.949 -7.672 -1.322 1.00 96.69 96 GLU A N 1
ATOM 818 C CA . GLU A 1 96 ? -6.177 -8.017 -2.726 1.00 96.69 96 GLU A CA 1
ATOM 819 C C . GLU A 1 96 ? -5.463 -7.030 -3.667 1.00 96.69 96 GLU A C 1
ATOM 821 O O . GLU A 1 96 ? -4.795 -7.423 -4.629 1.00 96.69 96 GLU A O 1
ATOM 826 N N . LYS A 1 97 ? -5.548 -5.724 -3.380 1.00 95.75 97 LYS A N 1
ATOM 827 C CA . LYS A 1 97 ? -4.854 -4.696 -4.172 1.00 95.75 97 LYS A CA 1
ATOM 828 C C . LYS A 1 97 ? -3.342 -4.766 -4.006 1.00 95.75 97 LYS A C 1
ATOM 830 O O . LYS A 1 97 ? -2.640 -4.617 -5.002 1.00 95.75 97 LYS A O 1
ATOM 835 N N . SER A 1 98 ? -2.838 -5.005 -2.797 1.00 95.19 98 SER A N 1
ATOM 836 C CA . SER A 1 98 ? -1.405 -5.204 -2.550 1.00 95.19 98 SER A CA 1
ATOM 837 C C . SER A 1 98 ? -0.857 -6.387 -3.348 1.00 95.19 98 SER A C 1
ATOM 839 O O . SER A 1 98 ? 0.161 -6.238 -4.022 1.00 95.19 98 SER A O 1
ATOM 841 N N . SER A 1 99 ? -1.573 -7.514 -3.376 1.00 95.38 99 SER A N 1
ATOM 842 C CA . SER A 1 99 ? -1.210 -8.677 -4.195 1.00 95.38 99 SER A CA 1
ATOM 843 C C . SER A 1 99 ? -1.184 -8.332 -5.690 1.00 95.38 99 SER A C 1
ATOM 845 O O . SER A 1 99 ? -0.182 -8.554 -6.374 1.00 95.38 99 SER A O 1
ATOM 847 N N . LYS A 1 100 ? -2.234 -7.669 -6.197 1.00 95.94 100 LYS A N 1
ATOM 848 C CA . LYS A 1 100 ? -2.294 -7.201 -7.594 1.00 95.94 100 LYS A CA 1
ATOM 849 C C . LYS A 1 100 ? -1.126 -6.280 -7.955 1.00 95.94 100 LYS A C 1
ATOM 851 O O . LYS A 1 100 ? -0.585 -6.391 -9.055 1.00 95.94 100 LYS A O 1
ATOM 856 N N . ILE A 1 101 ? -0.739 -5.374 -7.059 1.00 94.94 101 ILE A N 1
ATOM 857 C CA . ILE A 1 101 ? 0.413 -4.484 -7.246 1.00 94.94 101 ILE A CA 1
ATOM 858 C C . ILE A 1 101 ? 1.705 -5.296 -7.357 1.00 94.94 101 ILE A C 1
ATOM 860 O O . ILE A 1 101 ? 2.457 -5.081 -8.309 1.00 94.94 101 ILE A O 1
ATOM 864 N N . GLY A 1 102 ? 1.940 -6.234 -6.433 1.00 92.69 102 GLY A N 1
ATOM 865 C CA . GLY A 1 102 ? 3.115 -7.110 -6.440 1.00 92.69 102 GLY A CA 1
ATOM 866 C C . GLY A 1 102 ? 3.275 -7.838 -7.773 1.00 92.69 102 GLY A C 1
ATOM 867 O O . GLY A 1 102 ? 4.293 -7.674 -8.447 1.00 92.69 102 GLY A O 1
ATOM 868 N N . ASN A 1 103 ? 2.209 -8.503 -8.227 1.00 94.50 103 ASN A N 1
ATOM 869 C CA . ASN A 1 103 ? 2.192 -9.221 -9.504 1.00 94.50 103 ASN A CA 1
ATOM 870 C C . ASN A 1 103 ? 2.505 -8.295 -10.691 1.00 94.50 103 ASN A C 1
ATOM 872 O O . ASN A 1 103 ? 3.254 -8.647 -11.601 1.00 94.50 103 ASN A O 1
ATOM 876 N N . ARG A 1 104 ? 1.956 -7.072 -10.709 1.00 92.81 104 ARG A N 1
ATOM 877 C CA . ARG A 1 104 ? 2.211 -6.119 -11.804 1.00 92.81 104 ARG A CA 1
ATOM 878 C C . ARG A 1 104 ? 3.646 -5.598 -11.808 1.00 92.81 104 ARG A C 1
ATOM 880 O O . ARG A 1 104 ? 4.195 -5.395 -12.892 1.00 92.81 104 ARG A O 1
ATOM 887 N N . ILE A 1 105 ? 4.243 -5.384 -10.637 1.00 91.94 105 ILE A N 1
ATOM 888 C CA . ILE A 1 105 ? 5.651 -4.987 -10.507 1.00 91.94 105 ILE A CA 1
ATOM 889 C C . ILE A 1 105 ? 6.567 -6.109 -10.999 1.00 91.94 105 ILE A C 1
ATOM 891 O O . ILE A 1 105 ? 7.528 -5.833 -11.718 1.00 91.94 105 ILE A O 1
ATOM 895 N N . GLU A 1 106 ? 6.263 -7.361 -10.666 1.00 92.94 106 GLU A N 1
ATOM 896 C CA . GLU A 1 106 ? 7.030 -8.519 -11.125 1.00 92.94 106 GLU A CA 1
ATOM 897 C C . GLU A 1 106 ? 7.040 -8.619 -12.656 1.00 92.94 106 GLU A C 1
ATOM 899 O O . GLU A 1 106 ? 8.110 -8.643 -13.270 1.00 92.94 106 GLU A O 1
ATOM 904 N N . ILE A 1 107 ? 5.860 -8.558 -13.287 1.00 92.62 107 ILE A N 1
ATOM 905 C CA . ILE A 1 107 ? 5.737 -8.572 -14.754 1.00 92.62 107 ILE A CA 1
ATOM 906 C C . ILE A 1 107 ? 6.501 -7.390 -15.366 1.00 92.62 107 ILE A C 1
ATOM 908 O O . ILE A 1 107 ? 7.229 -7.559 -16.344 1.00 92.62 107 ILE A O 1
ATOM 912 N N . TYR A 1 108 ? 6.377 -6.191 -14.787 1.00 90.44 108 TYR A N 1
ATOM 913 C CA . TYR A 1 108 ? 7.085 -5.003 -15.271 1.00 90.44 108 TYR A CA 1
ATOM 914 C C . TYR A 1 108 ? 8.608 -5.198 -15.237 1.00 90.44 108 TYR A C 1
ATOM 916 O O . TYR A 1 108 ? 9.302 -4.881 -16.206 1.00 90.44 108 TYR A O 1
ATOM 924 N N . ASN A 1 109 ? 9.136 -5.766 -14.151 1.00 89.75 109 ASN A N 1
ATOM 925 C CA . ASN A 1 109 ? 10.563 -6.045 -14.015 1.00 89.75 109 ASN A CA 1
ATOM 926 C C . ASN A 1 109 ? 11.045 -7.104 -15.016 1.00 89.75 109 ASN A C 1
ATOM 928 O O . ASN A 1 109 ? 12.136 -6.949 -15.571 1.00 89.75 109 ASN A O 1
ATOM 932 N N . LYS A 1 110 ? 10.233 -8.134 -15.289 1.00 92.62 110 LYS A N 1
ATOM 933 C CA . LYS A 1 110 ? 10.530 -9.158 -16.299 1.00 92.62 110 LYS A CA 1
ATOM 934 C C . LYS A 1 110 ? 10.659 -8.545 -17.696 1.00 92.62 110 LYS A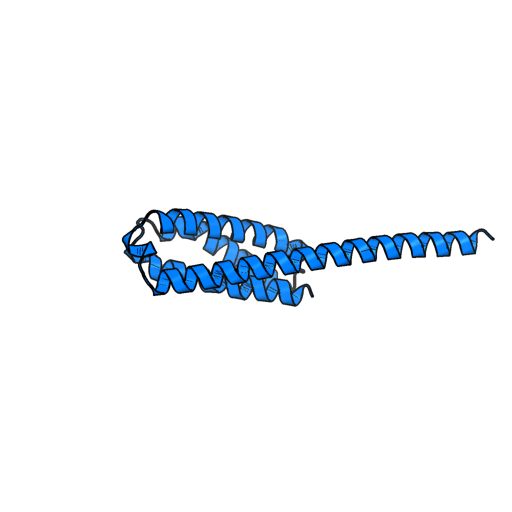 C 1
ATOM 936 O O . LYS A 1 110 ? 11.717 -8.673 -18.310 1.00 92.62 110 LYS A O 1
ATOM 941 N N . ILE A 1 111 ? 9.659 -7.776 -18.133 1.00 90.62 111 ILE A N 1
ATOM 942 C CA . ILE A 1 111 ? 9.665 -7.089 -19.439 1.00 90.62 111 ILE A CA 1
ATOM 943 C C . ILE A 1 111 ? 10.872 -6.151 -19.555 1.00 90.62 111 ILE A C 1
ATOM 945 O O . ILE A 1 111 ? 11.562 -6.115 -20.571 1.00 90.62 111 ILE A O 1
ATOM 949 N N . LYS A 1 112 ? 11.186 -5.406 -18.491 1.00 89.38 112 LYS A N 1
ATOM 950 C CA . LYS A 1 112 ? 12.340 -4.500 -18.472 1.00 89.38 112 LYS A CA 1
ATOM 951 C C . LYS A 1 112 ? 13.670 -5.240 -18.628 1.00 89.38 112 LYS A C 1
ATOM 953 O O . LYS A 1 112 ? 14.591 -4.706 -19.246 1.00 89.38 112 LYS A O 1
ATOM 958 N N . LYS A 1 113 ? 13.795 -6.440 -18.055 1.00 91.12 113 LYS A N 1
ATOM 959 C CA . LYS A 1 113 ? 14.983 -7.292 -18.194 1.00 91.12 113 LYS A CA 1
ATOM 960 C C . LYS A 1 113 ? 15.111 -7.828 -19.621 1.00 91.12 113 LYS A C 1
ATOM 962 O O . LYS A 1 113 ? 16.193 -7.726 -20.191 1.00 91.12 113 LYS A O 1
ATOM 967 N N . GLU A 1 114 ? 14.018 -8.320 -20.199 1.00 90.19 114 GLU A N 1
ATOM 968 C CA . GLU A 1 114 ? 13.964 -8.793 -21.590 1.00 90.19 114 GLU A CA 1
ATOM 969 C C . GLU A 1 114 ? 14.329 -7.676 -22.573 1.00 90.19 114 GLU A C 1
ATOM 971 O O . GLU A 1 114 ? 15.205 -7.850 -23.416 1.00 90.19 114 GLU A O 1
ATOM 976 N N . TYR A 1 115 ? 13.765 -6.479 -22.394 1.00 88.25 115 TYR A N 1
ATOM 977 C CA . TYR A 1 115 ? 14.088 -5.324 -23.230 1.00 88.25 115 TYR A CA 1
ATOM 978 C C . TYR A 1 115 ? 15.565 -4.916 -23.136 1.00 88.25 115 TYR A C 1
ATOM 980 O O . TYR A 1 115 ? 16.198 -4.596 -24.142 1.00 88.25 115 TYR A O 1
ATOM 988 N N . LYS A 1 116 ? 16.154 -4.947 -21.932 1.00 87.75 116 LYS A N 1
ATOM 989 C CA . LYS A 1 116 ? 17.593 -4.691 -21.752 1.00 87.75 116 LYS A CA 1
ATOM 990 C C . LYS A 1 116 ? 18.454 -5.723 -22.478 1.00 87.75 116 LYS A C 1
ATOM 992 O O . LYS A 1 116 ? 19.474 -5.346 -23.049 1.00 87.75 116 LYS A O 1
ATOM 997 N N . LEU A 1 117 ? 18.059 -6.996 -22.446 1.00 88.44 117 LEU A N 1
ATOM 998 C CA . LEU A 1 117 ? 18.755 -8.066 -23.158 1.00 88.44 117 LEU A CA 1
ATOM 999 C C . LEU A 1 117 ? 18.671 -7.854 -24.672 1.00 88.44 117 LEU A C 1
ATOM 1001 O O . LEU A 1 117 ? 19.706 -7.844 -25.333 1.00 88.44 117 LEU A O 1
ATOM 1005 N N . TYR A 1 118 ? 17.470 -7.594 -25.194 1.00 87.38 118 TYR A N 1
ATOM 1006 C CA . TYR A 1 118 ? 17.252 -7.293 -26.607 1.00 87.38 118 TYR A CA 1
ATOM 1007 C C . TYR A 1 118 ? 18.108 -6.111 -27.074 1.00 87.38 118 TYR A C 1
ATOM 1009 O O . TYR A 1 118 ? 18.840 -6.222 -28.052 1.00 87.38 118 TYR A O 1
ATOM 1017 N N . LYS A 1 119 ? 18.102 -5.000 -26.326 1.00 84.44 119 LYS A N 1
ATOM 1018 C CA . LYS A 1 119 ? 18.916 -3.820 -26.649 1.00 84.44 119 LYS A CA 1
ATOM 1019 C C . LYS A 1 119 ? 20.416 -4.128 -26.656 1.00 84.44 119 LYS A C 1
ATOM 1021 O O . LYS A 1 119 ? 21.143 -3.601 -27.491 1.00 84.44 119 LYS A O 1
ATOM 1026 N N . LYS A 1 120 ? 20.887 -4.974 -25.733 1.00 84.56 120 LYS A N 1
ATOM 1027 C CA . LYS A 1 120 ? 22.287 -5.415 -25.698 1.00 84.56 120 LYS A CA 1
ATOM 1028 C C . LYS A 1 120 ? 22.632 -6.204 -26.963 1.00 84.56 120 LYS A C 1
ATOM 1030 O O . LYS A 1 120 ? 23.625 -5.873 -27.596 1.00 84.56 120 LYS A O 1
ATOM 1035 N N . ILE A 1 121 ? 21.802 -7.179 -27.344 1.00 82.38 121 ILE A N 1
ATOM 1036 C CA . ILE A 1 121 ? 21.981 -7.976 -28.569 1.00 82.38 121 ILE A CA 1
ATOM 1037 C C . ILE A 1 121 ? 21.992 -7.067 -29.800 1.00 82.38 121 ILE A C 1
ATOM 1039 O O . ILE A 1 121 ? 22.946 -7.113 -30.563 1.00 82.38 121 ILE A O 1
ATOM 1043 N N . ALA A 1 122 ? 21.001 -6.184 -29.943 1.00 75.25 122 ALA A N 1
ATOM 1044 C CA . ALA A 1 122 ? 20.911 -5.260 -31.071 1.00 75.25 122 ALA A CA 1
ATOM 1045 C C . ALA A 1 122 ? 22.163 -4.377 -31.206 1.00 75.25 122 ALA A C 1
ATOM 1047 O O . ALA A 1 122 ? 22.685 -4.214 -32.303 1.00 75.25 122 ALA A O 1
ATOM 1048 N N . ASN A 1 123 ? 22.693 -3.858 -30.095 1.00 74.69 123 ASN A N 1
ATOM 1049 C CA . ASN A 1 123 ? 23.934 -3.086 -30.117 1.00 74.69 123 ASN A CA 1
ATOM 1050 C C . ASN A 1 123 ? 25.148 -3.931 -30.544 1.00 74.69 123 ASN A C 1
ATOM 1052 O O . ASN A 1 123 ? 25.988 -3.428 -31.283 1.00 74.69 123 ASN A O 1
ATOM 1056 N N . PHE A 1 124 ? 25.246 -5.194 -30.110 1.00 71.94 124 PHE A N 1
ATOM 1057 C CA . PHE A 1 124 ? 26.298 -6.104 -30.583 1.00 71.94 124 PHE A CA 1
ATOM 1058 C C . PHE A 1 124 ? 26.168 -6.403 -32.077 1.00 71.94 124 PHE A C 1
ATOM 1060 O O . PHE A 1 124 ? 27.173 -6.396 -32.776 1.00 71.94 124 PHE A O 1
ATOM 1067 N N . SER A 1 125 ? 24.947 -6.614 -32.571 1.00 66.06 125 SER A N 1
ATOM 1068 C CA . SER A 1 125 ? 24.683 -6.846 -33.993 1.00 66.06 125 SER A CA 1
ATOM 1069 C C . SER A 1 125 ? 25.049 -5.636 -34.852 1.00 66.06 125 SER A C 1
ATOM 1071 O O . SER A 1 125 ? 25.658 -5.810 -35.897 1.00 66.06 125 SER A O 1
ATOM 1073 N N . ILE A 1 126 ? 24.740 -4.416 -34.396 1.00 66.38 126 ILE A N 1
ATOM 1074 C CA . ILE A 1 126 ? 25.120 -3.176 -35.091 1.00 66.38 126 ILE A CA 1
ATOM 1075 C C . ILE A 1 126 ? 26.643 -3.029 -35.134 1.00 66.38 126 ILE A C 1
ATOM 1077 O O . ILE A 1 126 ? 27.187 -2.759 -36.194 1.00 66.38 126 ILE A O 1
ATOM 1081 N N . ILE A 1 127 ? 27.338 -3.238 -34.009 1.00 62.09 127 ILE A N 1
ATOM 1082 C CA . ILE A 1 127 ? 28.807 -3.174 -33.968 1.00 62.09 127 ILE A CA 1
ATOM 1083 C C . ILE A 1 127 ? 29.414 -4.233 -34.897 1.00 62.09 127 ILE A C 1
ATOM 1085 O O . ILE A 1 127 ? 30.299 -3.899 -35.669 1.00 62.09 127 ILE A O 1
ATOM 1089 N N . GLY A 1 128 ? 28.909 -5.470 -34.886 1.00 56.34 128 GLY A N 1
ATOM 1090 C CA . GLY A 1 128 ? 29.360 -6.519 -35.808 1.00 56.34 128 GLY A CA 1
ATOM 1091 C C . GLY A 1 128 ? 29.216 -6.126 -37.281 1.00 56.34 128 GLY A C 1
ATOM 1092 O O . GLY A 1 128 ? 30.131 -6.363 -38.054 1.00 56.34 128 GLY A O 1
ATOM 1093 N N . PHE A 1 129 ? 28.131 -5.433 -37.637 1.00 56.62 129 PHE A N 1
ATOM 1094 C CA . PHE A 1 129 ? 27.886 -4.927 -38.993 1.00 56.62 129 PHE A CA 1
ATOM 1095 C C . PHE A 1 129 ? 28.824 -3.783 -39.426 1.00 56.62 129 PHE A C 1
ATOM 1097 O O . PHE A 1 129 ? 28.938 -3.513 -40.613 1.00 56.62 129 PHE A O 1
ATOM 1104 N N . PHE A 1 130 ? 29.457 -3.073 -38.484 1.00 57.47 130 PHE A N 1
ATOM 1105 C CA . PHE A 1 130 ? 30.417 -1.992 -38.768 1.00 57.47 130 PHE A CA 1
ATOM 1106 C C . PHE A 1 130 ? 31.883 -2.463 -38.795 1.00 57.47 130 PHE A C 1
ATOM 1108 O O . PHE A 1 130 ? 32.763 -1.659 -39.096 1.00 57.47 130 PHE A O 1
ATOM 1115 N N . TYR A 1 131 ? 32.150 -3.723 -38.435 1.00 51.00 131 TYR A N 1
ATOM 1116 C CA . TYR A 1 131 ? 33.490 -4.325 -38.411 1.00 51.00 131 TYR A CA 1
ATOM 1117 C C . TYR A 1 131 ? 33.688 -5.420 -39.485 1.00 51.00 131 TYR A C 1
ATOM 1119 O O . TYR A 1 131 ? 34.735 -6.070 -39.483 1.00 51.00 131 TYR A O 1
ATOM 1127 N N . GLU A 1 132 ? 32.717 -5.600 -40.389 1.00 48.25 132 GLU A N 1
ATOM 1128 C CA . GLU A 1 132 ? 32.871 -6.254 -41.706 1.00 48.25 132 GLU A CA 1
ATOM 1129 C C . GLU A 1 132 ? 33.124 -5.198 -42.792 1.00 48.25 132 GLU A C 1
ATOM 1131 O O . GLU A 1 132 ? 33.947 -5.478 -43.693 1.00 48.25 132 GLU A O 1
#

Radius of gyration: 20.24 Å; chains: 1; bounding box: 51×26×63 Å

pLDDT: mean 89.71, std 10.06, range [48.25, 97.62]